Protein AF-A0A524HIR5-F1 (afdb_monomer)

pLDDT: mean 74.28, std 21.36, range [24.81, 97.0]

Secondary structure (DSSP, 8-state):
--SHHHHHHHHHHHHHHHHHHH-----------------------------------TTSPPEEE----PPP-----SPP--TT-TTPPPP--SPPPP-EEETT---TTTT-----SSSS-SSS-GGGGSS------TT---

Foldseek 3Di:
DPPVVVVVVVVVVVVVVVVVVVPDPPPPPDDPDDDDDDDDDDDDDDDDDDDDDDDDDQPPFDKDFDPDDAADDPDPDDPDPCPPPPPDDDDPPDDDPGDIDGPPDDDPLAQPDDDDPDQDDPAEHRSLVRPPDNYPDHRSDD

Solvent-accessible surface area (backbone atoms only — not comparable to full-atom values): 10293 Å² total; per-residue (Å²): 143,72,74,73,66,54,57,57,50,55,52,49,53,52,51,50,51,57,56,55,67,74,61,68,80,80,80,76,82,72,85,84,82,76,87,81,91,85,86,90,80,90,86,87,81,89,84,88,81,90,78,90,74,83,83,74,68,78,91,77,52,60,70,36,71,58,93,76,89,74,54,73,90,77,78,85,67,81,81,79,88,64,84,89,59,87,86,63,81,74,80,80,90,60,81,78,78,78,57,67,41,48,69,87,74,74,78,84,55,61,74,49,91,68,86,65,98,64,89,74,59,95,55,50,43,66,64,57,80,21,65,78,72,65,52,82,50,95,81,60,41,103

Radius of gyration: 29.82 Å; Cα contacts (8 Å, |Δi|>4): 69; chains: 1; bounding box: 51×48×98 Å

Structure (mmCIF, N/CA/C/O backbone):
data_AF-A0A524HIR5-F1
#
_entry.id   AF-A0A524HIR5-F1
#
loop_
_atom_site.group_PDB
_atom_site.id
_atom_site.type_symbol
_atom_site.label_atom_id
_atom_site.label_alt_id
_atom_site.label_comp_id
_atom_site.label_asym_id
_atom_site.label_entity_id
_atom_site.label_seq_id
_atom_site.pdbx_PDB_ins_code
_atom_site.Cartn_x
_atom_site.Cartn_y
_atom_site.Cartn_z
_atom_site.occupancy
_atom_site.B_iso_or_equiv
_atom_site.auth_seq_id
_atom_site.auth_comp_id
_atom_site.auth_asym_id
_atom_site.auth_atom_id
_atom_site.pdbx_PDB_model_num
ATOM 1 N N . MET A 1 1 ? -9.742 -5.491 -80.377 1.00 56.59 1 MET A N 1
ATOM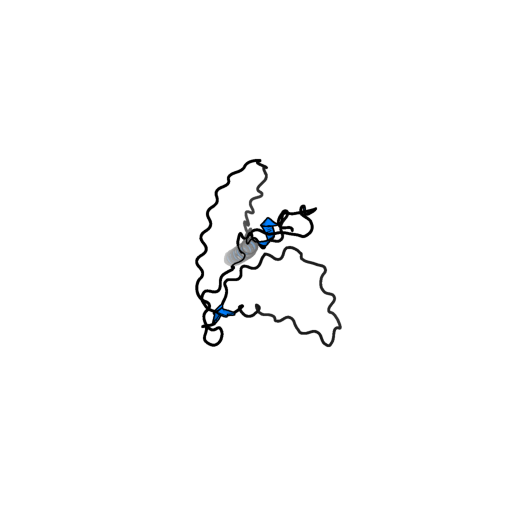 2 C CA . MET A 1 1 ? -8.938 -4.447 -79.700 1.00 56.59 1 MET A CA 1
ATOM 3 C C . MET A 1 1 ? -9.686 -4.013 -78.446 1.00 56.59 1 MET A C 1
ATOM 5 O O . MET A 1 1 ? -10.532 -3.138 -78.552 1.00 56.59 1 MET A O 1
ATOM 9 N N . ASN A 1 2 ? -9.500 -4.683 -77.296 1.00 57.09 2 ASN A N 1
ATOM 10 C CA . ASN A 1 2 ? -10.251 -4.34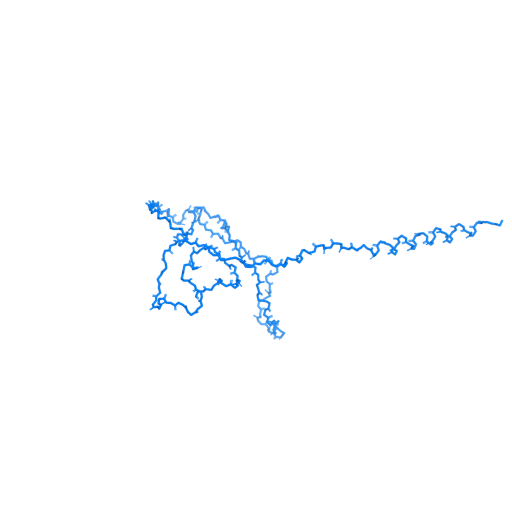1 -76.066 1.00 57.09 2 ASN A CA 1
ATOM 11 C C . ASN A 1 2 ? -9.812 -5.066 -74.768 1.00 57.09 2 ASN A C 1
ATOM 13 O O . ASN A 1 2 ? -10.354 -4.781 -73.705 1.00 57.09 2 ASN A O 1
ATOM 17 N N . ASN A 1 3 ? -8.816 -5.952 -74.790 1.00 59.53 3 ASN A N 1
ATOM 18 C CA . ASN A 1 3 ? -8.407 -6.751 -73.624 1.00 59.53 3 ASN A CA 1
ATOM 19 C C . ASN A 1 3 ? -7.357 -6.085 -72.710 1.00 59.53 3 ASN A C 1
ATOM 21 O O . ASN A 1 3 ? -7.235 -6.473 -71.552 1.00 59.53 3 ASN A O 1
ATOM 25 N N . THR A 1 4 ? -6.663 -5.036 -73.156 1.00 59.34 4 THR A N 1
ATOM 26 C CA . THR A 1 4 ? -5.708 -4.292 -72.306 1.00 59.34 4 THR A CA 1
ATOM 27 C C . THR A 1 4 ? -6.414 -3.366 -71.309 1.00 59.34 4 THR A C 1
ATOM 29 O O . THR A 1 4 ? -5.884 -3.059 -70.244 1.00 59.34 4 THR A O 1
ATOM 32 N N . THR A 1 5 ? -7.655 -2.969 -71.610 1.00 59.00 5 THR A N 1
ATOM 33 C CA . THR A 1 5 ? -8.403 -1.995 -70.809 1.00 59.00 5 THR A CA 1
ATOM 34 C C . THR A 1 5 ? -8.924 -2.567 -69.488 1.00 59.00 5 THR A C 1
ATOM 36 O O . THR A 1 5 ? -9.117 -1.840 -68.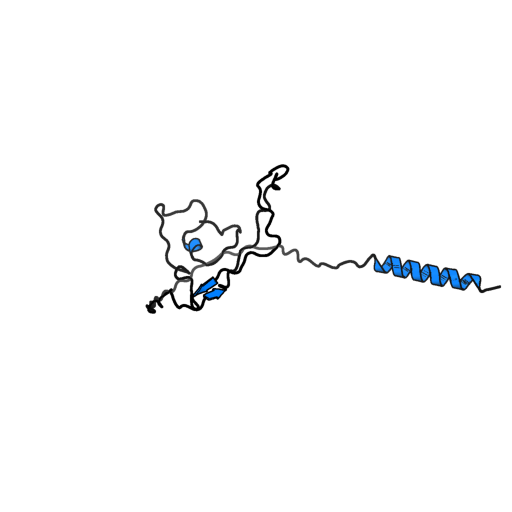517 1.00 59.00 5 THR A O 1
ATOM 39 N N . SER A 1 6 ? -9.135 -3.883 -69.428 1.00 61.94 6 SER A N 1
ATOM 40 C CA . SER A 1 6 ? -9.665 -4.542 -68.231 1.00 61.94 6 SER A CA 1
ATOM 41 C C . SER A 1 6 ? -8.604 -4.715 -67.146 1.00 61.94 6 SER A C 1
ATOM 43 O O . SER A 1 6 ? -8.928 -4.573 -65.973 1.00 61.94 6 SER A O 1
ATOM 45 N N . GLY A 1 7 ? -7.347 -4.978 -67.526 1.00 69.44 7 GLY A N 1
ATOM 46 C CA . GLY A 1 7 ? -6.266 -5.277 -66.581 1.00 69.44 7 GLY A CA 1
ATOM 47 C C . GLY A 1 7 ? -5.831 -4.073 -65.748 1.00 69.44 7 GLY A C 1
ATOM 48 O O . GLY A 1 7 ? -5.589 -4.206 -64.551 1.00 69.44 7 GLY A O 1
ATOM 49 N N . TYR A 1 8 ? -5.797 -2.876 -66.347 1.00 76.44 8 TYR A N 1
ATOM 50 C CA . TYR A 1 8 ? -5.459 -1.667 -65.594 1.00 76.44 8 TYR A CA 1
ATOM 51 C C . TYR A 1 8 ? -6.578 -1.274 -64.623 1.00 76.44 8 TYR A C 1
ATOM 53 O O . TYR A 1 8 ? -6.294 -0.752 -63.553 1.00 76.44 8 TYR A O 1
ATOM 61 N N . LYS A 1 9 ? -7.849 -1.553 -64.951 1.00 78.19 9 LYS A N 1
ATOM 62 C CA . LYS A 1 9 ? -8.976 -1.258 -64.056 1.00 78.19 9 LYS A CA 1
ATOM 63 C C . LYS A 1 9 ? -8.944 -2.153 -62.826 1.00 78.19 9 LYS A C 1
ATOM 65 O O . LYS A 1 9 ? -9.037 -1.634 -61.720 1.00 78.19 9 LYS A O 1
ATOM 70 N N . THR A 1 10 ? -8.741 -3.461 -62.985 1.00 78.50 10 THR A N 1
ATOM 71 C CA . THR A 1 10 ? -8.569 -4.370 -61.838 1.00 78.50 10 THR A CA 1
ATOM 72 C C . THR A 1 10 ? -7.330 -4.030 -61.015 1.00 78.50 10 THR A C 1
ATOM 74 O O . THR A 1 10 ? -7.417 -4.037 -59.790 1.00 78.50 10 THR A O 1
ATOM 77 N N . ALA A 1 11 ? -6.212 -3.658 -61.645 1.00 81.12 11 ALA A N 1
ATOM 78 C CA . ALA A 1 11 ? -5.019 -3.215 -60.921 1.00 81.12 11 ALA A CA 1
ATOM 79 C C . ALA A 1 11 ? -5.256 -1.908 -60.137 1.00 81.12 11 ALA A C 1
ATOM 81 O O . ALA A 1 11 ? -4.844 -1.807 -58.984 1.00 81.12 11 ALA A O 1
ATOM 82 N N . ILE A 1 12 ? -5.976 -0.937 -60.712 1.00 84.25 12 ILE A N 1
ATOM 83 C CA . ILE A 1 12 ? -6.358 0.308 -60.029 1.00 84.25 12 ILE A CA 1
ATOM 84 C C . ILE A 1 12 ? -7.323 0.025 -58.871 1.00 84.25 12 ILE A C 1
ATOM 86 O O . ILE A 1 12 ? -7.133 0.568 -57.789 1.00 84.25 12 ILE A O 1
ATOM 90 N N . TYR A 1 13 ? -8.316 -0.854 -59.044 1.00 83.94 13 TYR A N 1
ATOM 91 C CA . TYR A 1 13 ? -9.228 -1.220 -57.954 1.00 83.94 13 TYR A CA 1
ATOM 92 C C . TYR A 1 13 ? -8.514 -1.948 -56.810 1.00 83.94 13 TYR A C 1
ATOM 94 O O . TYR A 1 13 ? -8.811 -1.672 -55.650 1.00 83.94 13 TYR A O 1
ATOM 102 N N . LEU A 1 14 ? -7.543 -2.816 -57.109 1.00 82.44 14 LEU A N 1
ATOM 103 C CA . LEU A 1 14 ? -6.719 -3.466 -56.084 1.00 82.44 14 LEU A CA 1
ATOM 104 C C . LEU A 1 14 ? -5.799 -2.472 -55.365 1.00 82.44 14 LEU A C 1
ATOM 106 O O . LEU A 1 14 ? -5.647 -2.559 -54.149 1.00 82.44 14 LEU A O 1
ATOM 110 N N . LEU A 1 15 ? -5.241 -1.494 -56.083 1.00 81.62 15 LEU A N 1
ATOM 111 C CA . LEU A 1 15 ? -4.428 -0.433 -55.487 1.00 81.62 15 LEU A CA 1
ATOM 112 C C . LEU A 1 15 ? -5.270 0.493 -54.591 1.00 81.62 15 LEU A C 1
ATOM 114 O O . LEU A 1 15 ? -4.847 0.831 -53.490 1.00 81.62 15 LEU A O 1
ATOM 118 N N . ILE A 1 16 ? -6.484 0.855 -55.018 1.00 81.62 16 ILE A N 1
ATOM 119 C CA . ILE A 1 16 ? -7.417 1.671 -54.224 1.00 81.62 16 ILE A CA 1
ATOM 120 C C . ILE A 1 16 ? -7.887 0.904 -52.978 1.00 81.62 16 ILE A C 1
ATOM 122 O O . ILE A 1 16 ? -7.907 1.481 -51.895 1.00 81.62 16 ILE A O 1
ATOM 126 N N . LEU A 1 17 ? -8.190 -0.396 -53.082 1.00 77.50 17 LEU A N 1
ATOM 127 C CA . LEU A 1 17 ? -8.532 -1.231 -51.920 1.00 77.50 17 LEU A CA 1
ATOM 128 C C . LEU A 1 17 ? -7.377 -1.338 -50.913 1.00 77.50 17 LEU A C 1
ATOM 130 O O . LEU A 1 17 ? -7.609 -1.279 -49.707 1.00 77.50 17 LEU A O 1
ATOM 134 N N . LEU A 1 18 ? -6.137 -1.448 -51.397 1.00 80.00 18 LEU A N 1
ATOM 135 C CA . LEU A 1 18 ? -4.945 -1.522 -50.551 1.00 80.00 18 LEU A CA 1
ATOM 136 C C . LEU A 1 18 ? -4.643 -0.182 -49.856 1.00 80.00 18 LEU A C 1
ATOM 138 O O . LEU A 1 18 ? -4.266 -0.173 -48.687 1.00 80.00 18 LEU A O 1
ATOM 142 N N . VAL A 1 19 ? -4.873 0.951 -50.527 1.00 77.50 19 VAL A N 1
ATOM 143 C CA . VAL A 1 19 ? -4.699 2.294 -49.941 1.00 77.50 19 VAL A CA 1
ATOM 144 C C . VAL A 1 19 ? -5.832 2.644 -48.964 1.00 77.50 19 VAL A C 1
ATOM 146 O O . VAL A 1 19 ? -5.560 3.171 -47.886 1.00 77.50 19 VAL A O 1
ATOM 149 N N . CYS A 1 20 ? -7.086 2.295 -49.269 1.00 66.94 20 CYS A N 1
ATOM 150 C CA . CYS A 1 20 ? -8.213 2.486 -48.347 1.00 66.94 2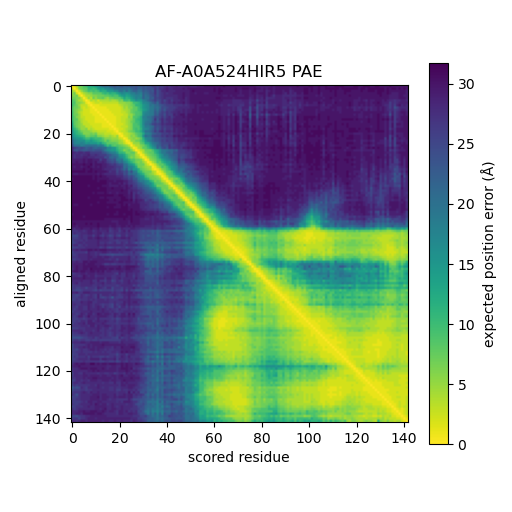0 CYS A CA 1
ATOM 151 C C . CYS A 1 20 ? -8.125 1.585 -47.101 1.00 66.94 20 CYS A C 1
ATOM 153 O O . CYS A 1 20 ? -8.594 1.983 -46.038 1.00 66.94 20 CYS A O 1
ATOM 155 N N . GLY A 1 21 ? -7.488 0.410 -47.192 1.00 62.34 21 GLY A N 1
ATOM 156 C CA . GLY A 1 21 ? -7.256 -0.480 -46.047 1.00 62.34 21 GLY A CA 1
ATOM 157 C C . GLY A 1 21 ? -6.184 0.006 -45.061 1.00 62.34 21 GLY A C 1
ATOM 158 O O . GLY A 1 21 ? -6.190 -0.412 -43.905 1.00 62.34 21 GLY A O 1
ATOM 159 N N . LEU A 1 22 ? -5.288 0.907 -45.485 1.00 61.22 22 LEU A N 1
ATOM 160 C CA . LEU A 1 22 ? -4.245 1.501 -44.634 1.00 61.22 22 LEU A CA 1
ATOM 161 C C . LEU A 1 22 ? -4.683 2.812 -43.957 1.00 61.22 22 LEU A C 1
ATOM 163 O O . LEU A 1 22 ? -4.018 3.275 -43.034 1.00 61.22 22 LEU A O 1
ATOM 167 N N . PHE A 1 23 ? -5.826 3.375 -44.358 1.00 53.50 23 PHE A N 1
ATOM 168 C CA . PHE A 1 23 ? -6.472 4.524 -43.720 1.00 53.50 23 PHE A CA 1
ATOM 169 C C . PHE A 1 23 ? -7.789 4.099 -43.060 1.00 53.50 23 PHE A C 1
ATOM 171 O O . PHE A 1 23 ? -8.870 4.559 -43.417 1.00 53.50 23 PHE A O 1
ATOM 178 N N . ILE A 1 24 ? -7.704 3.220 -42.062 1.00 56.09 24 ILE A N 1
ATOM 179 C CA . ILE A 1 24 ? -8.778 3.074 -41.076 1.00 56.09 24 ILE A CA 1
ATOM 180 C C . ILE A 1 24 ? -8.588 4.220 -40.069 1.00 56.09 24 ILE A C 1
ATOM 182 O O . ILE A 1 24 ? -7.625 4.174 -39.297 1.00 56.09 24 ILE A O 1
ATOM 186 N N . PRO A 1 25 ? -9.450 5.257 -40.026 1.00 50.53 25 PRO A N 1
ATOM 187 C CA . PRO A 1 25 ? -9.448 6.183 -38.908 1.00 50.53 25 PRO A CA 1
ATOM 188 C C . PRO A 1 25 ? -9.895 5.396 -37.677 1.00 50.53 25 PRO A C 1
ATOM 190 O O . PRO A 1 25 ? -11.070 5.075 -37.499 1.00 50.53 25 PRO A O 1
ATOM 193 N N . SER A 1 26 ? -8.930 5.041 -36.833 1.00 50.44 26 SER A N 1
ATOM 194 C CA . SER A 1 26 ? -9.190 4.572 -35.480 1.00 50.44 26 SER A CA 1
ATOM 195 C C . SER A 1 26 ? -9.883 5.707 -34.725 1.00 50.44 26 SER A C 1
ATOM 197 O O . SER A 1 26 ? -9.242 6.592 -34.158 1.00 50.44 26 SER A O 1
ATOM 199 N N . CYS A 1 27 ? -11.215 5.715 -34.776 1.00 52.22 27 CYS A N 1
ATOM 200 C CA . CYS A 1 27 ? -12.081 6.548 -33.958 1.00 52.22 27 CYS A CA 1
ATOM 201 C C . CYS A 1 27 ? -11.919 6.142 -32.491 1.00 52.22 27 CYS A C 1
ATOM 203 O O . CYS A 1 27 ? -12.757 5.444 -31.922 1.00 52.22 27 CYS A O 1
ATOM 205 N N . LYS A 1 28 ? -10.848 6.607 -31.847 1.00 45.25 28 LYS A N 1
ATOM 206 C CA . LYS A 1 28 ? -10.790 6.695 -30.390 1.00 45.25 28 LYS A CA 1
ATOM 207 C C . LYS A 1 28 ? -11.406 8.030 -29.985 1.00 45.25 28 LYS A C 1
ATOM 209 O O . LYS A 1 28 ? -10.732 9.047 -29.859 1.00 45.25 28 LYS A O 1
ATOM 214 N N . LYS A 1 29 ? -12.728 8.011 -29.812 1.00 52.53 29 LYS A N 1
ATOM 215 C CA . LYS A 1 29 ? -13.488 9.059 -29.128 1.00 52.53 29 LYS A CA 1
ATOM 216 C C . LYS A 1 29 ? -13.071 9.045 -27.655 1.00 52.53 29 LYS A C 1
ATOM 218 O O . LYS A 1 29 ? -13.567 8.233 -26.882 1.00 52.53 29 LYS A O 1
ATOM 2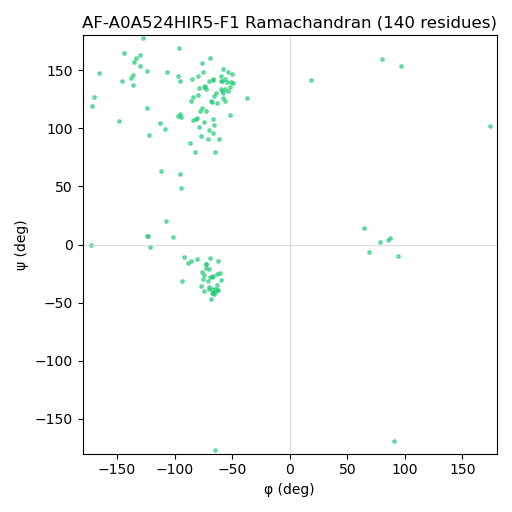23 N N . ALA A 1 30 ? -12.125 9.900 -27.284 1.00 48.72 30 ALA A N 1
ATOM 224 C CA . ALA A 1 30 ? -11.880 10.242 -25.889 1.00 48.72 30 ALA A CA 1
ATOM 225 C C . ALA A 1 30 ? -12.860 11.365 -25.502 1.00 48.72 30 ALA A C 1
ATOM 227 O O . ALA A 1 30 ? -12.924 12.366 -26.219 1.00 48.72 30 ALA A O 1
ATOM 228 N N . PRO A 1 31 ? -13.650 11.232 -24.425 1.00 42.03 31 PRO A N 1
ATOM 229 C CA . PRO A 1 31 ? -14.419 12.353 -23.915 1.00 42.03 31 PRO A CA 1
ATOM 230 C C . PRO A 1 31 ? -13.453 13.331 -23.236 1.00 42.03 31 PRO A C 1
ATOM 232 O O . PRO A 1 31 ? -12.825 13.005 -22.232 1.00 42.03 31 PRO A O 1
ATOM 235 N N . GLN A 1 32 ? -13.327 14.536 -23.791 1.00 37.53 32 GLN A N 1
ATOM 236 C CA . GLN A 1 32 ? -12.911 15.700 -23.016 1.00 37.53 32 GLN A CA 1
ATOM 237 C C . GLN A 1 32 ? -14.114 16.110 -22.169 1.00 37.53 32 GLN A C 1
ATOM 239 O O . GLN A 1 32 ? -15.096 16.635 -22.690 1.00 37.53 32 GLN A O 1
ATOM 244 N N . GLN A 1 33 ? -14.053 15.810 -20.875 1.00 35.00 33 GLN A N 1
ATOM 245 C CA . GLN A 1 33 ? -15.006 16.311 -19.898 1.00 35.00 33 GLN A CA 1
ATOM 246 C C . GLN A 1 33 ? -14.414 17.579 -19.285 1.00 35.00 33 GLN A C 1
ATOM 248 O O . GLN A 1 33 ? -13.416 17.528 -18.570 1.00 35.00 33 GLN A O 1
ATOM 253 N N . ALA A 1 34 ? -15.012 18.714 -19.629 1.00 48.44 34 ALA A N 1
ATOM 254 C CA . ALA A 1 34 ? -14.849 19.966 -18.911 1.00 48.44 34 ALA A CA 1
ATOM 255 C C . ALA A 1 34 ? -16.023 20.141 -17.932 1.00 48.44 34 ALA A C 1
ATOM 257 O O . ALA A 1 34 ? -17.155 19.791 -18.274 1.00 48.44 34 ALA A O 1
ATOM 258 N N . SER A 1 35 ? -15.708 20.748 -16.776 1.00 47.22 35 SER A N 1
ATOM 259 C CA . SER A 1 35 ? -16.605 21.330 -15.751 1.00 47.22 35 SER A CA 1
ATOM 260 C C . SER A 1 35 ? -17.264 20.352 -14.756 1.00 47.22 35 SER A C 1
ATOM 262 O O . SER A 1 35 ? -17.491 19.197 -15.108 1.00 47.22 35 SER A O 1
ATOM 264 N N . PRO A 1 36 ? -17.748 20.807 -13.578 1.00 46.53 36 PRO A N 1
ATOM 265 C CA . PRO A 1 36 ? -17.264 21.820 -12.627 1.00 46.53 36 PRO A CA 1
ATOM 266 C C . PRO A 1 36 ? -17.156 21.269 -11.174 1.00 46.53 36 PRO A C 1
ATOM 268 O O . PRO A 1 36 ? -17.504 20.129 -10.883 1.00 46.53 36 PRO A O 1
ATOM 271 N N . GLU A 1 37 ? -16.683 22.123 -10.268 1.00 42.50 37 GLU A N 1
ATOM 272 C CA . GLU A 1 37 ? -16.704 22.019 -8.798 1.00 42.50 37 GLU A CA 1
ATOM 273 C C . GLU A 1 37 ? -18.134 21.832 -8.231 1.00 42.50 37 GLU A C 1
ATOM 275 O O . GLU A 1 37 ? -19.071 22.463 -8.733 1.00 42.50 37 GLU A O 1
ATOM 280 N N . PRO A 1 38 ? -18.323 21.012 -7.175 1.00 40.25 38 PRO A N 1
ATOM 281 C CA . PRO A 1 38 ? -19.298 21.381 -6.145 1.00 40.25 38 PRO A CA 1
ATOM 282 C C . PRO A 1 38 ? -18.837 21.134 -4.693 1.00 40.25 38 PRO A C 1
ATOM 284 O O . PRO A 1 38 ? -18.190 20.144 -4.358 1.00 40.25 38 PRO A O 1
ATOM 287 N N . GLN A 1 39 ? -19.255 22.068 -3.834 1.00 27.94 39 GLN A N 1
ATOM 288 C CA . GLN A 1 39 ? -19.148 22.102 -2.373 1.00 27.94 39 GLN A CA 1
ATOM 289 C C . GLN A 1 39 ? -20.163 21.178 -1.654 1.00 27.94 39 GLN A C 1
ATOM 291 O O . GLN A 1 39 ? -21.277 20.991 -2.140 1.00 27.94 39 GLN A O 1
ATOM 296 N N . GLY A 1 40 ? -19.817 20.772 -0.417 1.00 30.17 40 GLY A N 1
ATOM 297 C CA . GLY A 1 40 ? -20.738 20.454 0.701 1.00 30.17 40 GLY A CA 1
ATOM 298 C C . GLY A 1 40 ? -21.096 18.969 0.917 1.00 30.17 40 GLY A C 1
ATOM 299 O O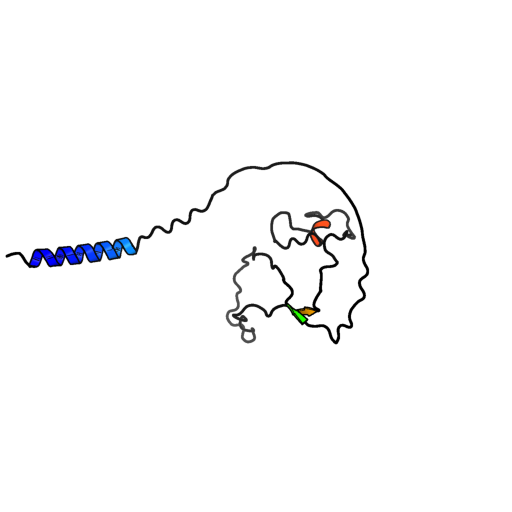 . GLY A 1 40 ? -21.081 18.202 -0.033 1.00 30.17 40 GLY A O 1
ATOM 300 N N . THR A 1 41 ? -21.461 18.437 2.096 1.00 25.09 41 THR A N 1
ATOM 301 C CA . THR A 1 41 ? -21.414 18.817 3.530 1.00 25.09 41 THR A CA 1
ATOM 302 C C . THR A 1 41 ? -21.709 17.525 4.343 1.00 25.09 41 THR A C 1
ATOM 304 O O . THR A 1 41 ? -22.459 16.686 3.863 1.00 25.09 41 THR A O 1
ATOM 307 N N . GLN A 1 42 ? -21.115 17.392 5.541 1.00 24.81 42 GLN A N 1
ATOM 308 C CA . GLN A 1 42 ? -21.449 16.597 6.760 1.00 24.81 42 GLN A CA 1
ATOM 309 C C . GLN A 1 42 ? -22.424 15.390 6.741 1.00 24.81 42 GLN A C 1
ATOM 311 O O . GLN A 1 42 ? -23.547 15.475 6.257 1.00 24.81 42 GLN A O 1
ATOM 316 N N . GLY A 1 43 ? -22.077 14.351 7.524 1.00 29.48 43 GLY A N 1
ATOM 317 C CA . GLY A 1 43 ? -23.048 13.384 8.062 1.00 29.48 43 GLY A CA 1
ATOM 318 C C . GLY A 1 43 ? -22.444 12.193 8.820 1.00 29.48 43 GLY A C 1
ATOM 319 O O . GLY A 1 43 ? -21.965 11.248 8.208 1.00 29.48 43 GLY A O 1
ATOM 320 N N . THR A 1 44 ? -22.491 12.255 10.150 1.00 27.31 44 THR A N 1
ATOM 321 C CA . THR A 1 44 ? -22.072 11.261 11.157 1.00 27.31 44 THR A CA 1
ATOM 322 C C . THR A 1 44 ? -23.058 10.090 11.282 1.00 27.31 44 THR A C 1
ATOM 324 O O . THR A 1 44 ? -24.260 10.326 11.218 1.00 27.31 44 THR A O 1
ATOM 327 N N . SER A 1 45 ? -22.579 8.883 11.614 1.00 30.78 45 SER A N 1
ATOM 328 C CA . SER A 1 45 ? -23.228 7.998 12.607 1.00 30.78 45 SER A CA 1
ATOM 329 C C . SER A 1 45 ? -22.358 6.777 12.924 1.00 30.78 45 SER A C 1
ATOM 331 O O . SER A 1 45 ? -22.077 5.955 12.051 1.00 30.78 45 SER A O 1
ATOM 333 N N . ASP A 1 46 ? -21.977 6.675 14.193 1.00 30.38 46 ASP A N 1
ATOM 334 C CA . ASP A 1 46 ? -21.352 5.531 14.849 1.00 30.38 46 ASP A CA 1
ATOM 335 C C . ASP A 1 46 ? -22.202 4.252 14.755 1.00 30.38 46 ASP A C 1
ATOM 337 O O . ASP A 1 46 ? -23.430 4.319 14.792 1.00 30.38 46 ASP A O 1
ATOM 341 N N . THR A 1 47 ? -21.562 3.078 14.755 1.00 28.12 47 THR A N 1
ATOM 342 C CA . THR A 1 47 ? -21.732 2.065 15.820 1.00 28.12 47 THR A CA 1
ATOM 343 C C . THR A 1 47 ? -20.688 0.954 15.663 1.00 28.12 47 THR A C 1
ATOM 345 O O . THR A 1 47 ? -20.508 0.355 14.607 1.00 28.12 47 THR A O 1
ATOM 348 N N . ASN A 1 48 ? -19.993 0.729 16.775 1.00 35.12 48 ASN A N 1
ATOM 349 C CA . ASN A 1 48 ? -18.998 -0.292 17.077 1.00 35.12 48 ASN A CA 1
ATOM 350 C C . ASN A 1 48 ? -19.675 -1.656 17.271 1.00 35.12 48 ASN A C 1
ATOM 352 O O . ASN A 1 48 ? -20.610 -1.736 18.058 1.00 35.12 48 ASN A O 1
ATOM 356 N N . GLU A 1 49 ? -19.128 -2.733 16.708 1.00 38.09 49 GLU A N 1
ATOM 357 C CA . GLU A 1 49 ? -19.274 -4.065 17.306 1.00 38.09 49 GLU A CA 1
ATOM 358 C C . GLU A 1 49 ? -18.036 -4.923 17.008 1.00 38.09 49 GLU A C 1
ATOM 360 O O . GLU A 1 49 ? -17.769 -5.365 15.889 1.00 38.09 49 GLU A O 1
ATOM 365 N N . SER A 1 50 ? -17.230 -5.101 18.054 1.00 40.75 50 SER A N 1
ATOM 366 C CA . SER A 1 50 ? -16.079 -5.995 18.102 1.00 40.75 50 SER A CA 1
ATOM 367 C C . SER A 1 50 ? -16.565 -7.431 18.257 1.00 40.75 50 SER A C 1
ATOM 369 O O . SER A 1 50 ? -17.120 -7.777 19.297 1.00 40.75 50 SER A O 1
ATOM 371 N N . ASN A 1 51 ? -16.287 -8.291 17.278 1.00 39.22 51 ASN A N 1
ATOM 372 C CA . ASN A 1 51 ? -16.373 -9.735 17.469 1.00 39.22 51 ASN A CA 1
ATOM 373 C C . ASN A 1 51 ? -14.966 -10.342 17.390 1.00 39.22 51 ASN A C 1
ATOM 375 O O . ASN A 1 51 ? -14.349 -10.428 16.327 1.00 39.22 51 ASN A O 1
ATOM 379 N N . ASN A 1 52 ? -14.444 -10.694 18.564 1.00 47.75 52 ASN A N 1
ATOM 380 C CA . ASN A 1 52 ? -13.162 -11.351 18.769 1.00 47.75 52 ASN A CA 1
ATOM 381 C C . ASN A 1 52 ? -13.250 -12.797 18.257 1.00 47.75 52 ASN A C 1
ATOM 383 O O . ASN A 1 52 ? -13.760 -13.678 18.949 1.00 47.75 52 ASN A O 1
ATOM 387 N N . LYS A 1 53 ? -12.767 -13.040 17.035 1.00 49.50 53 LYS A N 1
ATOM 388 C CA . LYS A 1 53 ? -12.659 -14.388 16.474 1.00 49.50 53 LYS A CA 1
ATOM 389 C C . LYS A 1 53 ? -11.250 -14.937 16.703 1.00 49.50 53 LYS A C 1
ATOM 391 O O . LYS A 1 53 ? -10.276 -14.470 16.124 1.00 49.50 53 LYS A O 1
ATOM 396 N N . GLN A 1 54 ? -11.213 -15.960 17.547 1.00 42.72 54 GLN A N 1
ATOM 397 C CA . GLN A 1 54 ? -10.091 -16.814 17.927 1.00 42.72 54 GLN A CA 1
ATOM 398 C C . GLN A 1 54 ? -9.126 -17.141 16.770 1.00 42.72 54 GLN A C 1
ATOM 400 O O . GLN A 1 54 ? -9.537 -17.638 15.719 1.00 42.72 54 GLN A O 1
ATOM 405 N N . THR A 1 55 ? -7.838 -16.871 16.993 1.00 46.78 55 THR A N 1
ATOM 406 C CA . THR A 1 55 ? -6.736 -17.042 16.037 1.00 46.78 55 THR A CA 1
ATOM 407 C C . THR A 1 55 ? -6.479 -18.529 15.742 1.00 46.78 55 THR A C 1
ATOM 409 O O . THR A 1 55 ? -6.215 -19.287 16.678 1.00 46.78 55 THR A O 1
ATOM 412 N N . PRO A 1 56 ? -6.524 -18.983 14.475 1.00 54.88 56 PRO A N 1
ATOM 413 C CA . PRO A 1 56 ? -6.090 -20.326 14.099 1.00 54.88 56 PRO A CA 1
ATOM 414 C C . PRO A 1 56 ? -4.565 -20.446 14.226 1.00 54.88 56 PRO A C 1
ATOM 416 O O . PRO A 1 56 ? -3.838 -19.523 13.863 1.00 54.88 56 PRO A O 1
ATOM 419 N N . ASP A 1 57 ? -4.084 -21.595 14.702 1.00 53.44 57 ASP A N 1
ATOM 420 C CA . ASP A 1 57 ? -2.669 -21.982 14.695 1.00 53.44 57 ASP A CA 1
ATOM 421 C C . ASP A 1 57 ? -2.077 -21.821 13.278 1.00 53.44 57 ASP A C 1
ATOM 423 O O . ASP A 1 57 ? -2.453 -22.529 12.336 1.00 53.44 57 ASP A O 1
ATOM 427 N N . ALA A 1 58 ? -1.168 -20.851 13.121 1.00 59.16 58 ALA A N 1
ATOM 428 C CA . ALA A 1 58 ? -0.601 -20.433 11.837 1.00 59.16 58 ALA A CA 1
ATOM 429 C C . ALA A 1 58 ? 0.188 -21.546 11.121 1.00 59.16 58 ALA A C 1
ATOM 431 O O . ALA A 1 58 ? 0.466 -21.435 9.928 1.00 59.16 58 ALA A O 1
ATOM 432 N N . SER A 1 59 ? 0.526 -22.634 11.82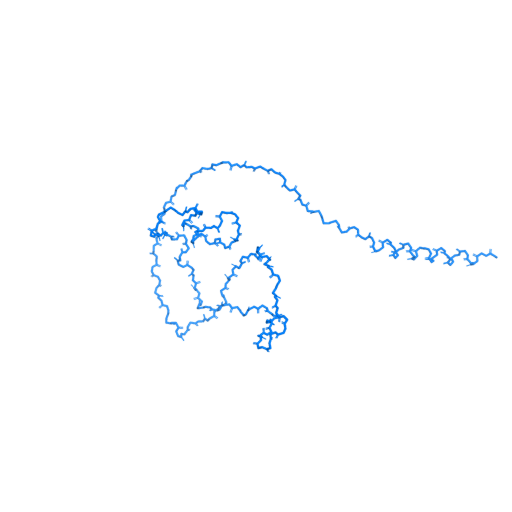1 1.00 60.97 59 SER A N 1
ATOM 433 C CA . SER A 1 59 ? 1.340 -23.733 11.292 1.00 60.97 59 SER A CA 1
ATOM 434 C C . SER A 1 59 ? 0.573 -24.747 10.424 1.00 60.97 59 SER A C 1
ATOM 436 O O . SER A 1 59 ? 1.202 -25.536 9.718 1.00 60.97 59 SER A O 1
ATOM 438 N N . LYS A 1 60 ? -0.772 -24.717 10.412 1.00 77.19 60 LYS A N 1
ATOM 439 C CA . LYS A 1 60 ? -1.625 -25.604 9.581 1.00 77.19 60 LYS A CA 1
ATOM 440 C C . LYS A 1 60 ? -2.594 -24.866 8.653 1.00 77.19 60 LYS A C 1
ATOM 442 O O . LYS A 1 60 ? -3.460 -25.493 8.042 1.00 77.19 60 LYS A O 1
ATOM 447 N N . ALA A 1 61 ? -2.492 -23.544 8.558 1.00 85.31 61 ALA A N 1
ATOM 448 C CA . ALA A 1 61 ? -3.449 -22.757 7.796 1.00 85.31 61 ALA A CA 1
ATOM 449 C C . ALA A 1 61 ? -3.260 -22.931 6.278 1.00 85.31 61 ALA A C 1
ATOM 451 O O . ALA A 1 61 ? -2.148 -22.853 5.753 1.00 85.31 61 ALA A O 1
ATOM 452 N N . LYS A 1 62 ? -4.367 -23.137 5.554 1.00 93.00 62 LYS A N 1
ATOM 453 C CA . LYS A 1 62 ? -4.385 -23.143 4.087 1.00 93.00 62 LYS A CA 1
ATOM 454 C C . LYS A 1 62 ? -3.989 -21.757 3.573 1.00 93.00 62 LYS A C 1
ATOM 456 O O . LYS A 1 62 ? -4.639 -20.767 3.897 1.00 93.00 62 LYS A O 1
ATOM 461 N N . MET A 1 63 ? -2.929 -21.703 2.770 1.00 95.69 63 MET A N 1
ATOM 462 C CA . MET A 1 63 ? -2.417 -20.469 2.174 1.00 95.69 63 MET A CA 1
ATOM 463 C C . MET A 1 63 ? -3.156 -20.177 0.869 1.00 95.69 63 MET A C 1
ATOM 465 O O . MET A 1 63 ? -3.161 -21.002 -0.046 1.00 95.69 63 MET A O 1
ATOM 469 N N . VAL A 1 64 ? -3.767 -19.002 0.776 1.00 95.12 64 VAL A N 1
ATOM 470 C CA . VAL A 1 64 ? -4.503 -18.537 -0.401 1.00 95.12 64 VAL A CA 1
ATOM 471 C C . VAL A 1 64 ? -3.946 -17.194 -0.875 1.00 95.12 64 VAL A C 1
ATOM 473 O O . VAL A 1 64 ? -3.446 -16.417 -0.059 1.00 95.12 64 VAL A O 1
ATOM 476 N N . PRO A 1 65 ? -4.000 -16.896 -2.183 1.00 94.94 65 PRO A N 1
ATOM 477 C CA . PRO A 1 65 ? -3.672 -15.567 -2.681 1.00 94.94 65 PRO A CA 1
ATOM 478 C C . PRO A 1 65 ? -4.564 -14.495 -2.055 1.00 94.94 65 PRO A C 1
ATOM 480 O O . PRO A 1 65 ? -5.786 -14.640 -2.048 1.00 94.94 65 PRO A O 1
ATOM 483 N N . ILE A 1 66 ? -3.961 -13.409 -1.571 1.00 93.12 66 ILE A N 1
ATOM 484 C CA . ILE A 1 66 ? -4.703 -12.204 -1.198 1.00 93.12 66 ILE A CA 1
ATOM 485 C C . ILE A 1 66 ? -5.036 -11.422 -2.471 1.00 93.12 66 ILE A C 1
ATOM 487 O O . ILE A 1 66 ? -4.164 -11.195 -3.314 1.00 93.12 66 ILE A O 1
ATOM 491 N N . ASP A 1 67 ? -6.280 -10.955 -2.575 1.00 89.56 67 ASP A N 1
ATOM 492 C CA . ASP A 1 67 ? -6.665 -9.949 -3.565 1.00 89.56 67 ASP A CA 1
ATOM 493 C C . ASP A 1 67 ? -6.067 -8.581 -3.191 1.00 89.56 67 ASP A C 1
ATOM 495 O O . ASP A 1 67 ? -6.633 -7.810 -2.412 1.00 89.56 67 ASP A O 1
ATOM 499 N N . ILE A 1 68 ? -4.868 -8.301 -3.707 1.00 88.38 68 ILE A N 1
ATOM 500 C CA . ILE A 1 68 ? -4.186 -7.016 -3.539 1.00 88.38 68 ILE A CA 1
ATOM 501 C C . ILE A 1 68 ? -4.417 -6.118 -4.758 1.00 88.38 68 ILE A C 1
ATOM 503 O O . ILE A 1 68 ? -3.868 -6.328 -5.837 1.00 88.38 68 ILE A O 1
ATOM 507 N N . LYS A 1 69 ? -5.191 -5.049 -4.567 1.00 89.12 69 LYS A N 1
ATOM 508 C CA . LYS A 1 69 ? -5.352 -3.984 -5.565 1.00 89.12 69 LYS A CA 1
ATOM 509 C C . LYS A 1 69 ? -4.203 -2.988 -5.425 1.00 89.12 69 LYS A C 1
ATOM 511 O O . LYS A 1 69 ? -4.143 -2.270 -4.424 1.00 89.12 69 LYS A O 1
ATOM 516 N N . LEU A 1 70 ? -3.278 -3.012 -6.385 1.00 89.25 70 LEU A N 1
ATOM 517 C CA . LEU A 1 70 ? -2.157 -2.075 -6.471 1.00 89.25 70 LEU A CA 1
ATOM 518 C C . LEU A 1 70 ? -2.593 -0.795 -7.194 1.00 89.25 70 LEU A C 1
ATOM 520 O O . LEU A 1 70 ? -3.339 -0.898 -8.172 1.00 89.25 70 LEU A O 1
ATOM 524 N N . PRO A 1 71 ? -2.110 0.380 -6.762 1.00 90.25 71 PRO A N 1
ATOM 525 C CA . PRO A 1 71 ? -2.430 1.625 -7.438 1.00 90.25 71 PRO A CA 1
ATOM 526 C C . PRO A 1 71 ? -1.775 1.717 -8.807 1.00 90.25 71 PRO A C 1
ATOM 528 O O . PRO A 1 71 ? -0.782 1.039 -9.107 1.00 90.25 71 PRO A O 1
ATOM 531 N N . LYS A 1 72 ? -2.322 2.594 -9.646 1.00 88.06 72 LYS A N 1
ATOM 532 C CA . LYS A 1 72 ? -1.725 2.877 -10.950 1.00 88.06 72 LYS A CA 1
ATOM 533 C C . LYS A 1 72 ? -0.378 3.578 -10.770 1.00 88.06 72 LYS A C 1
ATOM 535 O O . LYS A 1 72 ? -0.204 4.433 -9.907 1.00 88.06 72 LYS A O 1
ATOM 540 N N . ALA A 1 73 ? 0.583 3.234 -11.624 1.00 86.62 73 ALA A N 1
ATOM 541 C CA . ALA A 1 73 ? 1.867 3.921 -11.656 1.00 86.62 73 ALA A CA 1
ATOM 542 C C . ALA A 1 73 ? 1.666 5.369 -12.140 1.00 86.62 73 ALA A C 1
ATOM 544 O O . ALA A 1 73 ? 1.374 5.592 -13.312 1.00 86.62 73 ALA A O 1
ATOM 545 N N . MET A 1 74 ? 1.802 6.333 -11.229 1.00 81.88 74 MET A N 1
ATOM 546 C CA . MET A 1 74 ? 1.579 7.762 -11.494 1.00 81.88 74 MET A CA 1
ATOM 547 C C . MET A 1 74 ? 2.865 8.512 -11.868 1.00 81.88 74 MET A C 1
ATOM 549 O O . MET A 1 74 ? 2.837 9.435 -12.675 1.00 81.88 74 MET A O 1
ATOM 553 N N . PHE A 1 75 ? 4.013 8.093 -11.330 1.00 72.00 75 PHE A N 1
ATOM 554 C CA . PHE A 1 75 ? 5.295 8.758 -11.559 1.00 72.00 75 PHE A CA 1
ATOM 555 C C . PHE A 1 75 ? 6.178 7.909 -12.468 1.00 72.00 75 PHE A C 1
ATOM 557 O O . PHE A 1 75 ? 6.838 6.966 -12.028 1.00 72.00 75 PHE A O 1
ATOM 564 N N . VAL A 1 76 ? 6.215 8.256 -13.753 1.00 68.81 76 VAL A N 1
ATOM 565 C CA . VAL A 1 76 ? 7.288 7.794 -14.636 1.00 68.81 76 VAL A CA 1
ATOM 566 C C . VAL A 1 76 ? 8.506 8.649 -14.301 1.00 68.81 76 VAL A C 1
ATOM 568 O O . VAL A 1 76 ? 8.629 9.778 -14.765 1.00 68.81 76 VAL A O 1
ATOM 571 N N . GLY A 1 77 ? 9.348 8.153 -13.395 1.00 73.75 77 GLY A N 1
ATOM 572 C CA . GLY A 1 77 ? 10.579 8.840 -13.012 1.00 73.75 77 GLY A CA 1
ATOM 573 C C . GLY A 1 77 ? 11.579 8.950 -14.168 1.00 73.75 77 GLY A C 1
ATOM 574 O O . GLY A 1 77 ? 11.334 8.508 -15.293 1.00 73.75 77 GLY A O 1
ATOM 575 N N . THR A 1 78 ? 12.752 9.506 -13.871 1.00 80.62 78 THR A N 1
ATOM 576 C CA . THR A 1 78 ? 13.888 9.525 -14.800 1.00 80.62 78 THR A CA 1
ATOM 577 C C . THR A 1 78 ? 14.241 8.097 -15.237 1.00 80.62 78 THR A C 1
ATOM 579 O O . THR A 1 78 ? 14.343 7.217 -14.376 1.00 80.62 78 THR A O 1
ATOM 582 N N . PRO A 1 79 ? 14.457 7.837 -16.542 1.00 79.00 79 PRO A N 1
ATOM 583 C CA . PRO A 1 79 ? 14.904 6.532 -17.013 1.00 79.00 79 PRO A CA 1
ATOM 584 C C . PRO A 1 79 ? 16.149 6.061 -16.256 1.00 79.00 79 PRO A C 1
ATOM 586 O O . PRO A 1 79 ? 17.087 6.829 -16.037 1.00 79.00 79 PRO A O 1
ATOM 589 N N . ALA A 1 80 ? 16.165 4.793 -15.853 1.00 75.50 80 ALA A N 1
ATOM 590 C CA . ALA A 1 80 ? 17.272 4.247 -15.084 1.00 75.50 80 ALA A CA 1
ATOM 591 C C . ALA A 1 80 ? 18.548 4.175 -15.947 1.00 75.50 80 ALA A C 1
ATOM 593 O O . ALA A 1 80 ? 18.563 3.516 -16.988 1.00 75.50 80 ALA A O 1
ATOM 594 N N . ASN A 1 81 ? 19.635 4.817 -15.506 1.00 77.31 81 ASN A N 1
ATOM 595 C CA . ASN A 1 81 ? 20.950 4.694 -16.139 1.00 77.31 81 ASN A CA 1
ATOM 596 C C . ASN A 1 81 ? 21.646 3.415 -15.645 1.00 77.31 81 ASN A C 1
ATOM 598 O O . ASN A 1 81 ? 22.454 3.445 -14.722 1.00 77.31 81 ASN A O 1
ATOM 602 N N . ILE A 1 82 ? 21.255 2.275 -16.215 1.00 83.25 82 ILE A N 1
ATOM 603 C CA . ILE A 1 82 ? 21.721 0.937 -15.803 1.00 83.25 82 ILE A CA 1
ATOM 604 C C . ILE A 1 82 ? 22.796 0.351 -16.728 1.00 83.25 82 ILE A C 1
ATOM 606 O O . ILE A 1 82 ? 23.190 -0.808 -16.580 1.00 83.25 82 ILE A O 1
ATOM 610 N N . SER A 1 83 ? 23.280 1.134 -17.691 1.00 83.06 83 SER A N 1
ATOM 611 C CA . SER A 1 83 ? 24.314 0.702 -18.630 1.00 83.06 83 SER A CA 1
ATOM 612 C C . SER A 1 83 ? 25.637 0.451 -17.903 1.00 83.06 83 SER A C 1
ATOM 614 O O . SER A 1 83 ? 26.132 1.314 -17.186 1.00 83.06 83 SER A O 1
ATOM 616 N N . GLY A 1 84 ? 26.233 -0.727 -18.104 1.00 85.00 84 GLY A N 1
ATOM 617 C CA . GLY A 1 84 ? 27.555 -1.066 -17.559 1.00 85.00 84 GLY A CA 1
ATOM 618 C C . GLY A 1 84 ? 27.570 -1.617 -16.128 1.00 85.00 84 GLY A C 1
ATOM 619 O O . GLY A 1 84 ? 28.648 -1.894 -15.608 1.00 85.00 84 GLY A O 1
ATOM 620 N N . VAL A 1 85 ? 26.412 -1.834 -15.491 1.00 88.75 85 VAL A N 1
ATOM 621 C CA . VAL A 1 85 ? 26.348 -2.456 -14.157 1.00 88.75 85 VAL A CA 1
ATOM 622 C C . VAL A 1 85 ? 26.443 -3.981 -14.281 1.00 88.75 85 VAL A C 1
ATOM 624 O O . VAL A 1 85 ? 25.507 -4.643 -14.724 1.00 88.75 85 VAL A O 1
ATOM 627 N N . THR A 1 86 ? 27.578 -4.554 -13.880 1.00 89.81 86 THR A N 1
ATOM 628 C CA . THR A 1 86 ? 27.918 -5.973 -14.108 1.00 89.81 86 THR A CA 1
ATOM 629 C C . THR A 1 86 ? 27.176 -6.963 -13.205 1.00 89.81 86 THR A C 1
ATOM 631 O O . THR A 1 86 ? 26.899 -8.078 -13.633 1.00 89.81 86 THR A O 1
ATOM 634 N N . ASN A 1 87 ? 26.806 -6.558 -11.986 1.00 91.31 87 ASN A N 1
ATOM 635 C CA . ASN A 1 87 ? 26.162 -7.421 -10.983 1.00 91.31 87 ASN A CA 1
ATOM 636 C C . ASN A 1 87 ? 24.666 -7.113 -10.782 1.00 91.31 87 ASN A C 1
ATOM 638 O O . ASN A 1 87 ? 24.094 -7.438 -9.741 1.00 91.31 87 ASN A O 1
ATOM 642 N N . LEU A 1 88 ? 24.023 -6.452 -11.750 1.00 89.75 88 LEU A N 1
ATOM 643 C CA . LEU A 1 88 ? 22.606 -6.115 -11.653 1.00 89.75 88 LEU A CA 1
ATOM 644 C C . LEU A 1 88 ? 21.736 -7.326 -12.000 1.00 89.75 88 LEU A C 1
ATOM 646 O O . LEU A 1 88 ? 21.879 -7.936 -13.062 1.00 89.75 88 LEU A O 1
ATOM 650 N N . MET A 1 89 ? 20.784 -7.648 -11.125 1.00 86.81 89 MET A N 1
ATOM 651 C CA . MET A 1 89 ? 19.782 -8.660 -11.435 1.00 86.81 89 MET A CA 1
ATOM 652 C C . MET A 1 89 ? 18.918 -8.190 -12.608 1.00 86.81 89 MET A C 1
ATOM 654 O O . MET A 1 89 ? 18.398 -7.074 -12.610 1.00 86.81 89 MET A O 1
ATOM 658 N N . LYS A 1 90 ? 18.754 -9.058 -13.611 1.00 86.81 90 LYS A N 1
ATOM 659 C CA . LYS A 1 90 ? 17.895 -8.769 -14.761 1.00 86.81 90 LYS A CA 1
ATOM 660 C C . LYS A 1 90 ? 16.455 -8.532 -14.286 1.00 86.81 90 LYS A C 1
ATOM 662 O O . LYS A 1 90 ? 16.015 -9.207 -13.349 1.00 86.81 90 LYS A O 1
ATOM 667 N N . PRO A 1 91 ? 15.702 -7.626 -14.936 1.00 86.94 91 PRO A N 1
ATOM 668 C CA . PRO A 1 91 ? 14.279 -7.479 -14.668 1.00 86.94 91 PRO A CA 1
ATOM 669 C C . PRO A 1 91 ? 13.575 -8.833 -14.750 1.00 86.94 91 PRO A C 1
ATOM 671 O O . PRO A 1 91 ? 13.858 -9.635 -15.638 1.00 86.94 91 PRO A O 1
ATOM 674 N N . LEU A 1 92 ? 12.641 -9.078 -13.831 1.00 89.56 92 LEU A N 1
ATOM 675 C CA . LEU A 1 92 ? 11.994 -10.382 -13.680 1.00 89.56 92 LEU A CA 1
ATOM 676 C C . LEU A 1 92 ? 11.230 -10.822 -14.946 1.00 89.56 92 LEU A C 1
ATOM 678 O O . LEU A 1 92 ? 11.012 -12.013 -15.141 1.00 89.56 92 LEU A O 1
ATOM 682 N N . GLY A 1 93 ? 10.809 -9.873 -15.793 1.00 92.31 93 GLY A N 1
ATOM 683 C CA . GLY A 1 93 ? 10.131 -10.119 -17.076 1.00 92.31 93 GLY A CA 1
ATOM 684 C C . GLY A 1 93 ? 8.713 -10.693 -16.965 1.00 92.31 93 GLY A C 1
ATOM 685 O O . GLY A 1 93 ? 8.011 -10.798 -17.964 1.00 92.31 93 GLY A O 1
ATOM 686 N N . LYS A 1 94 ? 8.277 -11.042 -15.753 1.00 91.62 94 LYS A N 1
ATOM 687 C CA . LYS A 1 94 ? 6.953 -11.572 -15.421 1.00 91.62 94 LYS A CA 1
ATOM 688 C C . LYS A 1 94 ? 6.384 -10.855 -14.195 1.00 91.62 94 LYS A C 1
ATOM 690 O O . LYS A 1 94 ? 7.159 -10.277 -13.423 1.00 91.62 94 LYS A O 1
ATOM 695 N N . PRO A 1 95 ? 5.057 -10.913 -13.982 1.00 88.62 95 PRO A N 1
ATOM 696 C CA . PRO A 1 95 ? 4.444 -10.417 -12.758 1.00 88.62 95 PRO A CA 1
ATOM 697 C C . PRO A 1 95 ? 5.082 -11.035 -11.510 1.00 88.62 95 PRO A C 1
ATOM 699 O O . PRO A 1 95 ? 5.528 -12.188 -11.521 1.00 88.62 95 PRO A O 1
ATOM 702 N N . ARG A 1 96 ? 5.115 -10.261 -10.421 1.00 90.25 96 ARG A N 1
ATOM 703 C CA . ARG A 1 96 ? 5.529 -10.766 -9.108 1.00 90.25 96 ARG A CA 1
ATOM 704 C C . ARG A 1 96 ? 4.604 -11.933 -8.711 1.00 90.25 96 ARG A C 1
ATOM 706 O O . ARG A 1 96 ? 3.404 -11.839 -8.970 1.00 90.25 96 ARG A O 1
ATOM 713 N N . PRO A 1 97 ? 5.126 -13.008 -8.089 1.00 91.62 97 PRO A N 1
ATOM 7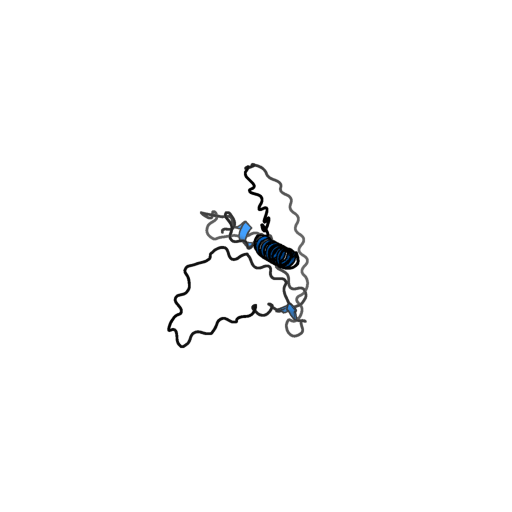14 C CA . PRO A 1 97 ? 4.283 -14.053 -7.518 1.00 91.62 97 PRO A CA 1
ATOM 715 C C . PRO A 1 97 ? 3.191 -13.472 -6.614 1.00 91.62 97 PRO A C 1
ATOM 717 O O . PRO A 1 97 ? 3.413 -12.458 -5.948 1.00 91.62 97 PRO A O 1
ATOM 720 N N . LEU A 1 98 ? 2.027 -14.124 -6.593 1.00 92.94 98 LEU A N 1
ATOM 721 C CA . LEU A 1 98 ? 0.911 -13.711 -5.746 1.00 92.94 98 LEU A CA 1
ATOM 722 C C . LEU A 1 98 ? 1.324 -13.731 -4.271 1.00 92.94 98 LEU A C 1
ATOM 724 O O . LEU A 1 98 ? 2.030 -14.635 -3.824 1.00 92.94 98 LEU A O 1
ATOM 728 N N . PHE A 1 99 ? 0.863 -12.736 -3.517 1.00 93.56 99 PHE A N 1
ATOM 729 C CA . PHE A 1 99 ? 1.091 -12.680 -2.081 1.00 93.56 99 PHE A CA 1
ATOM 730 C C . PHE A 1 99 ? 0.118 -13.636 -1.387 1.00 93.56 99 PHE A C 1
ATOM 732 O O . PHE A 1 99 ? -1.095 -13.449 -1.467 1.00 93.56 99 PHE A O 1
ATOM 739 N N . LEU A 1 100 ? 0.644 -14.686 -0.758 1.00 95.12 100 LEU A N 1
ATOM 740 C CA . LEU A 1 100 ? -0.163 -15.708 -0.095 1.00 95.12 100 LEU A CA 1
ATOM 741 C C . LEU A 1 100 ? -0.309 -15.395 1.395 1.00 95.12 100 LEU A C 1
ATOM 743 O O . LEU A 1 100 ? 0.667 -15.025 2.046 1.00 95.12 100 LEU A O 1
ATOM 747 N N . ALA A 1 101 ? -1.497 -15.626 1.942 1.00 94.31 101 ALA A N 1
ATOM 748 C CA . ALA A 1 101 ? -1.752 -15.585 3.377 1.00 94.31 101 ALA A CA 1
ATOM 749 C C . ALA A 1 101 ? -2.777 -16.648 3.788 1.00 94.31 101 ALA A C 1
ATOM 751 O O . ALA A 1 101 ? -3.457 -17.205 2.923 1.00 94.31 101 ALA A O 1
ATOM 752 N N . PRO A 1 102 ? -2.899 -16.951 5.090 1.00 95.19 102 PRO A N 1
ATOM 753 C CA . PRO A 1 102 ? -3.947 -17.823 5.598 1.00 95.19 102 PRO A CA 1
ATOM 754 C C . PRO A 1 102 ? -5.334 -17.434 5.084 1.00 95.19 102 PRO A C 1
ATOM 756 O O . PRO A 1 102 ? -5.692 -16.253 5.025 1.00 95.19 102 PRO A O 1
ATOM 759 N N . GLU A 1 103 ? -6.130 -18.436 4.732 1.00 93.25 103 GLU A N 1
ATOM 760 C CA . GLU A 1 103 ? -7.530 -18.245 4.369 1.00 93.25 103 GLU A CA 1
ATOM 761 C C . GLU A 1 103 ? -8.287 -17.477 5.467 1.00 93.25 103 GLU A C 1
ATOM 763 O O . GLU A 1 103 ? -8.173 -17.781 6.654 1.00 93.25 103 GLU A O 1
ATOM 768 N N . GLY A 1 104 ? -9.043 -16.450 5.066 1.00 91.81 104 GLY A N 1
ATOM 769 C CA . GLY A 1 104 ? -9.766 -15.566 5.987 1.00 91.81 104 GLY A CA 1
ATOM 770 C C . GLY A 1 104 ? -8.960 -14.377 6.526 1.00 91.81 104 GLY A C 1
ATOM 771 O O . GLY A 1 104 ? -9.480 -13.639 7.361 1.00 91.81 104 GLY A O 1
ATOM 772 N N . THR A 1 105 ? -7.726 -14.158 6.056 1.00 92.94 105 THR A N 1
ATOM 773 C CA . THR A 1 105 ? -6.956 -12.939 6.365 1.00 92.94 105 THR A CA 1
ATOM 774 C C . THR A 1 105 ? -7.724 -11.687 5.926 1.00 92.94 105 THR A C 1
ATOM 776 O O . THR A 1 105 ? -8.180 -11.601 4.787 1.00 92.94 105 THR A O 1
ATOM 779 N N . THR A 1 106 ? -7.841 -10.703 6.821 1.00 92.69 106 THR A N 1
ATOM 780 C CA . THR A 1 106 ? -8.544 -9.434 6.579 1.00 92.69 106 THR A CA 1
ATOM 781 C C . THR A 1 106 ? -7.734 -8.238 7.081 1.00 92.69 106 THR A C 1
ATOM 783 O O . THR A 1 106 ? -6.887 -8.379 7.966 1.00 92.69 106 THR A O 1
ATOM 786 N N . ASN A 1 107 ? -7.993 -7.050 6.530 1.00 93.00 107 ASN A N 1
ATOM 787 C CA . ASN A 1 107 ? -7.389 -5.806 6.998 1.00 93.00 107 ASN A CA 1
ATOM 788 C C . ASN A 1 107 ? -8.108 -5.305 8.260 1.00 93.00 107 ASN A C 1
ATOM 790 O O . ASN A 1 107 ? -9.164 -4.683 8.177 1.00 93.00 107 ASN A O 1
ATOM 794 N N . VAL A 1 108 ? -7.510 -5.535 9.427 1.00 95.38 108 VAL A N 1
ATOM 795 C CA . VAL A 1 108 ? -8.060 -5.090 10.721 1.00 95.38 108 VAL A CA 1
ATOM 796 C C . VAL A 1 108 ? -7.952 -3.580 10.956 1.00 95.38 108 VAL A C 1
ATOM 798 O O . VAL A 1 108 ? -8.637 -3.054 11.833 1.00 95.38 108 VAL A O 1
ATOM 801 N N . ALA A 1 109 ? -7.100 -2.889 10.194 1.00 95.69 109 ALA A N 1
ATOM 802 C CA . ALA A 1 109 ? -6.876 -1.455 10.327 1.00 95.69 109 ALA A CA 1
ATOM 803 C C . ALA A 1 109 ? -7.889 -0.615 9.539 1.00 95.69 109 ALA A C 1
ATOM 805 O O . ALA A 1 109 ? -7.980 0.580 9.785 1.00 95.69 109 ALA A O 1
ATOM 806 N N . PHE A 1 110 ? -8.648 -1.212 8.614 1.00 95.19 110 PHE A N 1
ATOM 807 C CA . PHE A 1 110 ? -9.579 -0.485 7.749 1.00 95.19 110 PHE A CA 1
ATOM 808 C C . PHE A 1 110 ? -10.602 0.325 8.565 1.00 95.19 110 PHE A C 1
ATOM 810 O O . PHE A 1 110 ? -11.297 -0.229 9.424 1.00 95.19 110 PHE A O 1
ATOM 817 N N . GLY A 1 111 ? -10.659 1.636 8.312 1.00 95.25 111 GLY A N 1
ATOM 818 C CA . GLY A 1 111 ? -11.531 2.594 8.998 1.00 95.25 111 GLY A CA 1
ATOM 819 C C . GLY A 1 111 ? -11.247 2.793 10.492 1.00 95.25 111 GLY A C 1
ATOM 820 O O . GLY A 1 111 ? -12.106 3.304 11.214 1.00 95.25 111 GLY A O 1
ATOM 821 N N . LYS A 1 112 ? -10.096 2.347 11.008 1.00 97.00 112 LYS A N 1
ATOM 822 C CA . LYS A 1 112 ? -9.738 2.555 12.418 1.00 97.00 112 LYS A CA 1
ATOM 823 C C . LYS A 1 112 ? -9.205 3.967 12.638 1.00 97.00 112 LYS A C 1
ATOM 825 O O . LYS A 1 112 ? -8.490 4.510 11.809 1.00 97.00 112 LYS A O 1
ATOM 830 N N . LYS A 1 113 ? -9.506 4.538 13.809 1.00 95.06 113 LYS A N 1
ATOM 831 C CA . LYS A 1 113 ? -9.002 5.858 14.201 1.00 95.06 113 LYS A CA 1
ATOM 832 C C . LYS A 1 113 ? -7.473 5.867 14.230 1.00 95.06 113 LYS A C 1
ATOM 834 O O . LYS A 1 113 ? -6.855 4.995 14.843 1.00 95.06 113 LYS A O 1
ATOM 839 N N . VAL A 1 114 ? -6.894 6.912 13.649 1.00 94.44 114 VAL A N 1
ATOM 840 C CA . VAL A 1 114 ? -5.451 7.161 13.623 1.00 94.44 114 VAL A CA 1
ATOM 841 C C . VAL A 1 114 ? -5.107 8.308 14.581 1.00 94.44 114 VAL A C 1
ATOM 843 O O . VAL A 1 114 ? -5.919 9.201 14.842 1.00 94.44 114 VAL A O 1
ATOM 846 N N . THR A 1 115 ? -3.915 8.252 15.171 1.00 94.25 115 THR A N 1
ATOM 847 C CA . THR A 1 115 ? -3.345 9.301 16.030 1.00 94.25 115 THR A CA 1
ATOM 848 C C . THR A 1 115 ? -1.885 9.513 15.660 1.00 94.25 115 THR A C 1
ATOM 850 O O . THR A 1 115 ? -1.190 8.548 15.344 1.00 94.25 115 THR A O 1
ATOM 853 N N . SER A 1 116 ? -1.407 10.747 15.757 1.00 92.31 116 SER A N 1
ATOM 854 C CA . SER A 1 116 ? -0.033 11.149 15.447 1.00 92.31 116 SER A CA 1
ATOM 855 C C . SER A 1 116 ? 0.554 11.982 16.588 1.00 92.31 116 SER A C 1
ATOM 857 O O . SER A 1 116 ? -0.170 12.503 17.433 1.00 92.31 116 SER A O 1
ATOM 859 N N . SER A 1 117 ? 1.882 12.123 16.619 1.00 94.31 117 SER A N 1
ATOM 860 C CA . SER A 1 117 ? 2.560 13.021 17.569 1.00 94.31 117 SER A CA 1
ATOM 861 C C . SER A 1 117 ? 2.323 14.506 17.271 1.00 94.31 117 SER A C 1
ATOM 863 O O . SER A 1 117 ? 2.500 15.336 18.154 1.00 94.31 117 SER A O 1
ATOM 865 N N . TYR A 1 118 ? 1.948 14.835 16.033 1.00 87.94 118 TYR A N 1
ATOM 866 C CA . TYR A 1 118 ? 1.578 16.176 15.592 1.00 87.94 118 TYR A CA 1
ATOM 867 C C . TYR A 1 118 ? 0.180 16.118 14.984 1.00 87.94 118 TYR A C 1
ATOM 869 O O . TYR A 1 118 ? -0.027 15.382 14.019 1.00 87.94 118 TYR A O 1
ATOM 877 N N . GLU A 1 119 ? -0.774 16.827 15.585 1.00 84.12 119 GLU A N 1
ATOM 878 C CA . GLU A 1 119 ? -2.208 16.627 15.330 1.00 84.12 119 GLU A CA 1
ATOM 879 C C . GLU A 1 119 ? -2.662 17.075 13.934 1.00 84.12 119 GLU A C 1
ATOM 881 O O . GLU A 1 119 ? -3.606 16.500 13.397 1.00 84.12 119 GLU A O 1
ATOM 886 N N . GLU A 1 120 ? -1.979 18.050 13.325 1.00 86.81 120 GLU A N 1
ATOM 887 C CA . GLU A 1 120 ? -2.426 18.708 12.091 1.00 86.81 120 GLU A CA 1
ATOM 888 C C . GLU A 1 120 ? -1.393 18.575 10.960 1.00 86.81 120 GLU A C 1
ATOM 890 O O . GLU A 1 120 ? -0.483 19.394 10.861 1.00 86.81 120 GLU A O 1
ATOM 895 N N . PRO A 1 121 ? -1.498 17.567 10.076 1.00 88.62 121 PRO A N 1
ATOM 896 C CA . PRO A 1 121 ? -0.628 17.459 8.906 1.00 88.62 121 PRO A CA 1
ATOM 897 C C . PRO A 1 121 ? -0.645 18.737 8.051 1.00 88.62 121 PRO A C 1
ATOM 899 O O . PRO A 1 121 ? -1.701 19.318 7.812 1.00 88.62 121 PRO A O 1
ATOM 902 N N . ILE A 1 122 ? 0.522 19.156 7.541 1.00 90.19 122 ILE A N 1
ATOM 903 C CA . ILE A 1 122 ? 0.627 20.326 6.641 1.00 90.19 122 ILE A CA 1
ATOM 904 C C . ILE A 1 122 ? -0.140 20.070 5.332 1.00 90.19 122 ILE A C 1
ATOM 906 O O . ILE A 1 122 ? -0.716 20.987 4.751 1.00 90.19 122 ILE A O 1
ATOM 910 N N . ILE A 1 123 ? -0.135 18.820 4.863 1.00 90.81 123 ILE A N 1
ATOM 911 C CA . ILE A 1 123 ? -0.857 18.352 3.680 1.00 90.81 123 ILE A CA 1
ATOM 912 C C . ILE A 1 123 ? -1.510 17.023 4.057 1.00 90.81 123 ILE A C 1
ATOM 914 O O . ILE A 1 123 ? -0.860 16.184 4.672 1.00 90.81 123 ILE A O 1
ATOM 918 N N . GLY A 1 124 ? -2.764 16.815 3.657 1.00 90.25 124 GLY A N 1
ATOM 919 C CA . GLY A 1 124 ? -3.457 15.547 3.878 1.00 90.25 124 GLY A CA 1
ATOM 920 C C . GLY A 1 124 ? -4.240 15.463 5.188 1.00 90.25 124 GLY A C 1
ATOM 921 O O . GLY A 1 124 ? -4.492 16.469 5.853 1.00 90.25 124 GLY A O 1
ATOM 922 N N . LYS A 1 125 ? -4.697 14.251 5.524 1.00 91.38 125 LYS A N 1
ATOM 923 C CA . LYS A 1 125 ? -5.486 13.952 6.733 1.00 91.38 125 LYS A CA 1
ATOM 924 C C . LYS A 1 125 ? -5.139 12.564 7.265 1.00 91.38 125 LYS A C 1
ATOM 926 O O . LYS A 1 125 ? -5.034 11.621 6.490 1.00 91.38 125 LYS A O 1
ATOM 931 N N . LEU A 1 126 ? -5.067 12.412 8.589 1.00 92.88 126 LEU A N 1
ATOM 932 C CA . LEU A 1 126 ? -4.723 11.136 9.240 1.00 92.88 126 LEU A CA 1
ATOM 933 C C . LEU A 1 126 ? -5.687 9.989 8.903 1.00 92.88 126 LEU A C 1
ATOM 935 O O . LEU A 1 126 ? -5.274 8.833 8.855 1.00 92.88 126 LEU A O 1
ATOM 939 N N . ASP A 1 127 ? -6.958 10.302 8.650 1.00 91.94 127 ASP A N 1
ATOM 940 C CA . ASP A 1 127 ? -7.980 9.300 8.326 1.00 91.94 127 ASP A CA 1
ATOM 941 C C . ASP A 1 127 ? -7.669 8.548 7.020 1.00 91.94 127 ASP A C 1
ATOM 943 O O . ASP A 1 127 ? -8.037 7.379 6.876 1.00 91.94 127 ASP A O 1
ATOM 947 N N . LEU A 1 128 ? -6.907 9.173 6.113 1.00 93.44 128 LEU A N 1
ATOM 948 C CA . LEU A 1 128 ? -6.517 8.595 4.824 1.00 93.44 128 LEU A CA 1
ATOM 949 C C . LEU A 1 128 ? -5.524 7.426 4.966 1.00 93.44 128 LEU A C 1
ATOM 951 O O . LEU A 1 128 ? -5.314 6.667 4.032 1.00 93.44 128 LEU A O 1
ATOM 955 N N . VAL A 1 129 ? -4.929 7.200 6.146 1.00 93.56 129 VAL A N 1
ATOM 956 C CA . VAL A 1 129 ? -4.068 6.018 6.380 1.00 93.56 129 VAL A CA 1
ATOM 957 C C . VAL A 1 129 ? -4.872 4.712 6.334 1.00 93.56 129 VAL A C 1
ATOM 959 O O . VAL A 1 129 ? -4.322 3.646 6.048 1.00 93.56 129 VAL A O 1
ATOM 962 N N . THR A 1 130 ? -6.169 4.768 6.657 1.00 95.50 130 THR A N 1
ATOM 963 C CA . THR A 1 130 ? -7.013 3.574 6.837 1.00 95.50 130 THR A CA 1
ATOM 964 C C . THR A 1 130 ? -8.256 3.541 5.950 1.00 95.50 130 THR A C 1
ATOM 966 O O . THR A 1 130 ? -9.081 2.636 6.100 1.00 95.50 130 THR A O 1
ATOM 969 N N 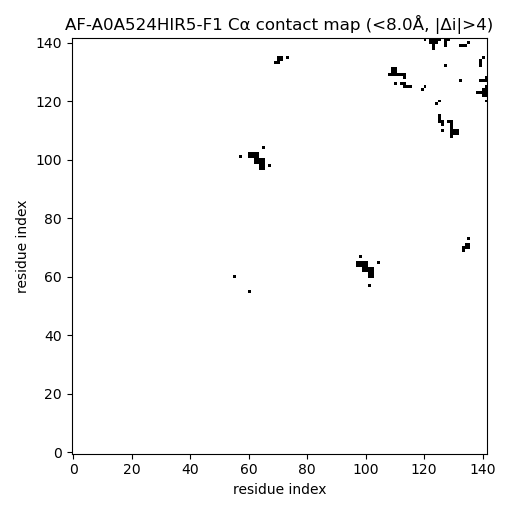. ASP A 1 131 ? -8.381 4.477 5.011 1.00 93.31 131 ASP A N 1
ATOM 970 C CA . ASP A 1 131 ? -9.527 4.619 4.101 1.00 93.31 131 ASP A CA 1
ATOM 971 C C . ASP A 1 131 ? -9.584 3.538 3.000 1.00 93.31 131 ASP A C 1
ATOM 973 O O . ASP A 1 131 ? -10.628 3.301 2.390 1.00 93.31 131 ASP A O 1
ATOM 977 N N . GLY A 1 132 ? -8.466 2.841 2.777 1.00 92.50 132 GLY A N 1
ATOM 978 C CA . GLY A 1 132 ? -8.304 1.794 1.773 1.00 92.50 132 GLY A CA 1
ATOM 979 C C . GLY A 1 132 ? -8.090 2.294 0.347 1.00 92.50 132 GLY A C 1
ATOM 980 O O . GLY A 1 132 ? -7.932 1.442 -0.543 1.00 92.50 132 GLY A O 1
ATOM 981 N N . ASP A 1 133 ? -8.032 3.608 0.135 1.00 92.06 133 ASP A N 1
ATOM 982 C CA . ASP A 1 133 ? -7.549 4.187 -1.110 1.00 92.06 133 ASP A CA 1
ATOM 983 C C . ASP A 1 133 ? -6.023 4.046 -1.165 1.00 92.06 133 ASP A C 1
ATOM 985 O O . ASP A 1 133 ? -5.308 4.214 -0.179 1.00 92.06 133 ASP A O 1
ATOM 989 N N . LYS A 1 134 ? -5.508 3.637 -2.321 1.00 91.75 134 LYS A N 1
ATOM 990 C CA . LYS A 1 134 ? -4.061 3.506 -2.545 1.00 91.75 134 LYS A CA 1
ATOM 991 C C . LYS A 1 134 ? -3.589 4.366 -3.706 1.00 91.75 134 LYS A C 1
ATOM 993 O O . LYS A 1 134 ? -2.399 4.326 -4.021 1.00 91.75 134 LYS A O 1
ATOM 998 N N . GLU A 1 135 ? -4.496 5.072 -4.379 1.00 91.69 135 GLU A N 1
ATOM 999 C CA . GLU A 1 135 ? -4.168 5.878 -5.544 1.00 91.69 135 GLU A CA 1
ATOM 1000 C C . GLU A 1 135 ? -3.274 7.056 -5.147 1.00 91.69 135 GLU A C 1
ATOM 1002 O O . GLU A 1 135 ? -3.433 7.668 -4.098 1.00 91.69 135 GLU A O 1
ATOM 1007 N N . ALA A 1 136 ? -2.305 7.382 -5.999 1.00 88.19 136 ALA A N 1
ATOM 1008 C CA . ALA A 1 136 ? -1.345 8.450 -5.726 1.00 88.19 136 ALA A CA 1
ATOM 1009 C C . ALA A 1 136 ? -1.795 9.787 -6.342 1.00 88.19 136 ALA A C 1
ATOM 1011 O O . ALA A 1 136 ? -1.024 10.414 -7.067 1.00 88.19 136 ALA A O 1
ATOM 1012 N N . ILE A 1 137 ? -3.054 10.174 -6.112 1.00 88.25 137 ILE A N 1
ATOM 1013 C CA . ILE A 1 137 ? -3.698 11.378 -6.668 1.00 88.25 137 ILE A CA 1
ATOM 1014 C C . ILE A 1 137 ? -3.650 12.568 -5.699 1.00 88.25 137 ILE A C 1
ATOM 1016 O O . ILE A 1 137 ? -3.315 12.420 -4.526 1.00 88.25 137 ILE A O 1
ATOM 1020 N N . GLU A 1 138 ? -4.001 13.754 -6.202 1.00 85.69 138 GLU A N 1
ATOM 1021 C CA . GLU A 1 138 ? -4.153 14.952 -5.372 1.00 85.69 138 GLU A CA 1
ATOM 1022 C C . GLU A 1 138 ? -5.192 14.704 -4.270 1.00 85.69 138 GLU A C 1
ATOM 1024 O O . GLU A 1 138 ? -6.321 14.302 -4.553 1.00 85.69 138 GLU A O 1
ATOM 1029 N N . GLY A 1 139 ? -4.803 14.947 -3.019 1.00 85.19 139 GLY A N 1
ATOM 1030 C CA . GLY A 1 139 ? -5.637 14.700 -1.845 1.00 85.19 139 GLY A CA 1
ATOM 1031 C C . GLY A 1 139 ? -5.424 13.340 -1.175 1.00 85.19 139 GLY A C 1
ATOM 1032 O O . GLY A 1 139 ? -5.883 13.178 -0.049 1.00 85.19 139 GLY A O 1
ATOM 1033 N N . SER A 1 140 ? -4.677 12.413 -1.785 1.00 87.56 140 SER A N 1
ATOM 1034 C CA . SER A 1 140 ? -4.310 11.115 -1.190 1.00 87.56 140 SER A CA 1
ATOM 1035 C C . SER A 1 140 ? -2.923 11.186 -0.530 1.00 87.56 140 SER A C 1
ATOM 1037 O O . SER A 1 140 ? -1.978 10.502 -0.929 1.00 87.56 140 SER A O 1
ATOM 1039 N N . TYR A 1 141 ? -2.791 12.064 0.472 1.00 83.50 141 TYR A N 1
ATOM 1040 C CA . TYR A 1 141 ? -1.552 12.328 1.221 1.00 83.50 141 TYR A CA 1
ATOM 1041 C C . TYR A 1 141 ? -1.799 12.267 2.735 1.00 83.50 141 TYR A C 1
ATOM 1043 O O . TYR A 1 141 ? -2.913 12.537 3.185 1.00 83.50 141 TYR A O 1
ATOM 1051 N N . VAL A 1 142 ? -0.763 11.951 3.520 1.00 79.69 142 VAL A N 1
ATOM 1052 C CA . VAL A 1 142 ? -0.782 11.941 4.996 1.00 79.69 142 VAL A CA 1
ATOM 1053 C C . VAL A 1 142 ? 0.513 12.520 5.540 1.00 79.69 142 VAL A C 1
ATOM 1055 O O . VAL A 1 142 ? 1.576 12.151 4.989 1.00 79.69 142 VAL A O 1
#

Mean predicted aligned error: 18.32 Å

Sequence (142 aa):
MNNTTSGYKTAIYLLILLVCGLFIPSCKKAPQQASPEPQGTQGTSDTNESNNKQTPDASKAKMVPIDIKLPKAMFVGTPANISGVTNLMKPLGKPRPLFLAPEGTTNVAFGKKVTSSYEEPIIGKLDLVTDGDKEAIEGSYV